Protein AF-A0A850BIA8-F1 (afdb_monomer)

Foldseek 3Di:
DDDDDDPDDDDDDDDDDPDDDDDPFPFQWPHDQLDWWAATALRRGVLSVVLCVVPVCSHVPIPDPVSSVSSCVVVVDDHD

Sequence (80 aa):
MPPSHSLNGKSGSRRSCPGDCGPCMGGNCAHDVCTEGAPLAANCDPCVTIVCAFDSVCCTGSWDFLCVAEATSFCGVSCP

Mean predicted aligned error: 10.93 Å

Radius of gyration: 14.16 Å; Cα contacts (8 Å, |Δi|>4): 96; chains: 1; bounding box: 24×27×48 Å

Solvent-accessible surface area (backbone atoms only — not comparable to full-atom values): 5185 Å² total; per-residue (Å²): 135,83,82,87,77,81,92,79,78,82,84,91,82,85,93,76,80,95,63,98,74,77,84,84,84,73,40,84,38,94,60,56,79,69,53,66,47,72,40,41,52,45,84,25,28,74,52,44,34,53,38,30,71,75,42,51,52,29,39,74,63,38,19,41,73,65,45,32,52,45,33,31,72,78,61,68,53,85,65,133

Secondary structure (DSSP, 8-state):
-PPP------SS-----SS-SS-------SS-TTS-BSPPPTTT-HHHHHHHHH-THHHHT-B-HHHHHHHHHHH-----

pLDDT: mean 78.53, std 18.79, range [40.5, 97.0]

Structure (mmCIF, N/CA/C/O backbone):
data_AF-A0A850BIA8-F1
#
_entry.id   AF-A0A850BIA8-F1
#
loop_
_atom_site.group_PDB
_atom_site.id
_atom_site.type_symbol
_atom_site.label_atom_id
_atom_site.label_alt_id
_atom_site.label_comp_id
_atom_site.label_asym_id
_atom_site.label_entity_id
_atom_site.label_seq_id
_atom_site.pdbx_PDB_ins_code
_atom_site.Cartn_x
_atom_site.Cartn_y
_atom_site.Cartn_z
_atom_site.occupancy
_atom_site.B_iso_or_equiv
_atom_site.auth_seq_id
_atom_site.auth_comp_id
_atom_site.auth_asym_id
_atom_site.auth_atom_id
_atom_site.pdbx_PDB_model_num
ATOM 1 N N . MET A 1 1 ? -1.473 -13.336 38.401 1.00 40.50 1 MET A N 1
ATOM 2 C CA . MET A 1 1 ? -0.114 -13.383 37.824 1.00 40.50 1 MET A CA 1
ATOM 3 C C . MET A 1 1 ? -0.224 -14.028 36.445 1.00 40.50 1 MET A C 1
ATOM 5 O O . MET A 1 1 ? -0.268 -15.249 36.382 1.00 40.50 1 MET A O 1
ATOM 9 N N . PRO A 1 2 ? -0.418 -13.259 35.360 1.00 54.44 2 PRO A N 1
ATOM 10 C CA . PRO A 1 2 ? -0.341 -13.805 34.004 1.00 54.44 2 PRO A CA 1
ATOM 11 C C . PRO A 1 2 ? 1.123 -14.132 33.649 1.00 54.44 2 PRO A C 1
ATOM 13 O O . PRO A 1 2 ? 2.020 -13.423 34.115 1.00 54.44 2 PRO A O 1
ATOM 16 N N . PRO A 1 3 ? 1.390 -15.199 32.874 1.00 47.56 3 PRO A N 1
ATOM 17 C CA . PRO A 1 3 ? 2.746 -15.613 32.553 1.00 47.56 3 PRO A CA 1
ATOM 18 C C . PRO A 1 3 ? 3.357 -14.694 31.492 1.00 47.5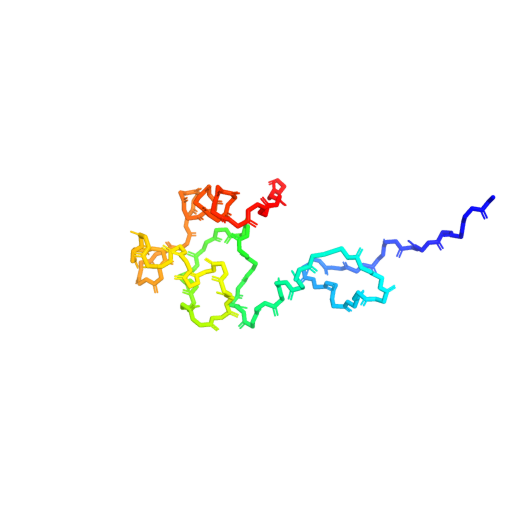6 3 PRO A C 1
ATOM 20 O O . PRO A 1 3 ? 2.753 -14.393 30.463 1.00 47.56 3 PRO A O 1
ATOM 23 N N . SER A 1 4 ? 4.585 -14.265 31.764 1.00 57.31 4 SER A N 1
ATOM 24 C CA . SER A 1 4 ? 5.460 -13.554 30.843 1.00 57.31 4 SER A CA 1
ATOM 25 C C . SER A 1 4 ? 5.753 -14.410 29.613 1.00 57.31 4 SER A C 1
ATOM 27 O O . SER A 1 4 ? 6.416 -15.438 29.729 1.00 57.31 4 SER A O 1
ATOM 29 N N . HIS A 1 5 ? 5.329 -13.975 28.426 1.00 49.59 5 HIS A N 1
ATOM 30 C CA . HIS A 1 5 ? 5.916 -14.453 27.175 1.00 49.59 5 HIS A CA 1
ATOM 31 C C . HIS A 1 5 ? 6.877 -13.392 26.642 1.00 49.59 5 HIS A C 1
ATOM 33 O O . HIS A 1 5 ? 6.478 -12.335 26.156 1.00 49.59 5 HIS A O 1
ATOM 39 N N . SER A 1 6 ? 8.163 -13.706 26.801 1.00 47.62 6 SER A N 1
ATOM 40 C CA . SER A 1 6 ? 9.326 -12.973 26.318 1.00 47.62 6 SER A CA 1
ATOM 41 C C . SER A 1 6 ? 9.159 -12.500 24.875 1.00 47.62 6 SER A C 1
ATOM 43 O O . SER A 1 6 ? 9.034 -13.304 23.952 1.00 47.62 6 SER A O 1
ATOM 45 N N . LEU A 1 7 ? 9.229 -11.186 24.668 1.00 58.03 7 LEU A N 1
ATOM 46 C CA . LEU A 1 7 ? 9.407 -10.598 23.347 1.00 58.03 7 LEU A CA 1
ATOM 47 C C . LEU A 1 7 ? 10.880 -10.733 22.953 1.00 58.03 7 LEU A C 1
ATOM 49 O O . LEU A 1 7 ? 11.716 -9.905 23.303 1.00 58.03 7 LEU A O 1
ATOM 53 N N . ASN A 1 8 ? 11.199 -11.802 22.231 1.00 49.56 8 ASN A N 1
ATOM 54 C CA . ASN A 1 8 ? 12.409 -11.866 21.424 1.00 49.56 8 ASN A CA 1
ATOM 55 C C . ASN A 1 8 ? 12.058 -12.547 20.097 1.00 49.56 8 ASN A C 1
ATOM 57 O O . ASN A 1 8 ? 11.937 -13.765 20.020 1.00 49.56 8 ASN A O 1
ATOM 61 N N . GLY A 1 9 ? 11.776 -11.737 19.076 1.00 44.28 9 GLY A N 1
ATOM 62 C CA . GLY A 1 9 ? 11.286 -12.223 17.790 1.00 44.28 9 GLY A CA 1
ATOM 63 C C . GLY A 1 9 ? 11.039 -11.081 16.815 1.00 44.28 9 GLY A C 1
ATOM 64 O O . GLY A 1 9 ? 9.976 -10.476 16.810 1.00 44.28 9 GLY A O 1
ATOM 65 N N . LYS A 1 10 ? 12.086 -10.790 16.049 1.00 45.19 10 LYS A N 1
ATOM 66 C CA . LYS A 1 10 ? 12.187 -9.966 14.841 1.00 45.19 10 LYS A CA 1
ATOM 67 C C . LYS A 1 10 ? 10.867 -9.804 14.059 1.00 45.19 10 LYS A C 1
ATOM 69 O O . LYS A 1 10 ? 10.180 -10.781 13.790 1.00 45.19 10 LYS A O 1
ATOM 74 N N . SER A 1 11 ? 10.582 -8.547 13.723 1.00 55.06 11 SER A N 1
ATOM 75 C CA . SER A 1 11 ? 9.521 -7.983 12.882 1.00 55.06 11 SER A CA 1
ATOM 76 C C . SER A 1 11 ? 8.632 -8.954 12.092 1.00 55.06 11 SER A C 1
ATOM 78 O O . SER A 1 11 ? 9.106 -9.682 11.227 1.00 55.06 11 SER A O 1
ATOM 80 N N . GLY A 1 12 ? 7.319 -8.844 12.328 1.00 57.69 12 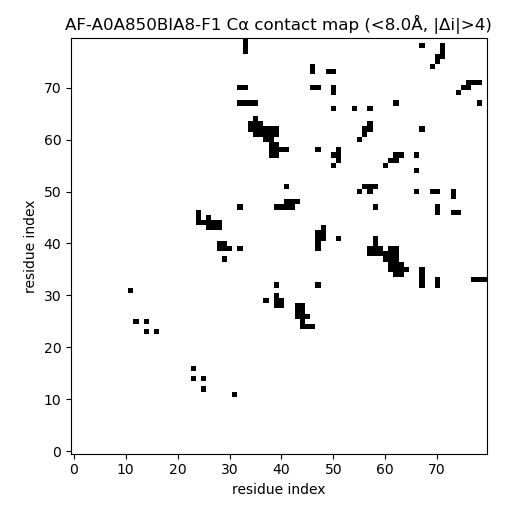GLY A N 1
ATOM 81 C CA . GLY A 1 12 ? 6.302 -9.059 11.294 1.00 57.69 12 GLY A CA 1
ATOM 82 C C . GLY A 1 12 ? 6.006 -10.505 10.911 1.00 57.69 12 GLY A C 1
ATOM 83 O O . GLY A 1 12 ? 6.174 -10.880 9.759 1.00 57.69 12 GLY A O 1
ATOM 84 N N . SER A 1 13 ? 5.548 -11.326 11.859 1.00 70.38 13 SER A N 1
ATOM 85 C CA . SER A 1 13 ? 4.724 -12.515 11.581 1.00 70.38 13 SER A CA 1
ATOM 86 C C . SER A 1 13 ? 4.290 -13.158 12.893 1.00 70.38 13 SER A C 1
ATOM 88 O O . SER A 1 13 ? 5.067 -13.877 13.519 1.00 70.38 13 SER A O 1
ATOM 90 N N . ARG A 1 14 ? 3.037 -12.972 13.319 1.00 53.91 14 ARG A N 1
ATOM 91 C CA . ARG A 1 14 ? 2.435 -13.895 14.294 1.00 53.91 14 ARG A CA 1
ATOM 92 C C . ARG A 1 14 ? 1.143 -14.484 13.758 1.00 53.91 14 ARG A C 1
ATOM 94 O O . ARG A 1 14 ? 0.045 -14.042 14.066 1.00 53.91 14 ARG A O 1
ATOM 101 N N . ARG A 1 15 ? 1.330 -15.559 12.988 1.00 70.94 15 ARG A N 1
ATOM 102 C CA . ARG A 1 15 ? 0.333 -16.609 12.775 1.00 70.94 15 ARG A CA 1
ATOM 103 C C . ARG A 1 15 ? 0.132 -17.367 14.090 1.00 70.94 15 ARG A C 1
ATOM 105 O O . ARG A 1 15 ? 1.006 -18.133 14.489 1.00 70.94 15 ARG A O 1
ATOM 112 N N . SER A 1 16 ? -1.002 -17.144 14.746 1.00 50.44 16 SER A N 1
ATOM 113 C CA . SER A 1 16 ? -1.874 -18.182 15.327 1.00 50.44 16 SER A CA 1
ATOM 114 C C . SER A 1 16 ? -2.939 -17.505 16.181 1.00 50.44 16 SER A C 1
ATOM 116 O O . SER A 1 16 ? -2.633 -16.998 17.256 1.00 50.44 16 SER A O 1
ATOM 118 N N . CYS A 1 17 ? -4.189 -17.540 15.726 1.00 45.69 17 CYS A N 1
ATOM 119 C CA . CYS A 1 17 ? -5.347 -17.212 16.551 1.00 45.69 17 CYS A CA 1
ATOM 120 C C . CYS A 1 17 ? -5.988 -18.522 17.044 1.00 45.69 17 CYS A C 1
ATOM 122 O O . CYS A 1 17 ? -6.806 -19.090 16.323 1.00 45.69 17 CYS A O 1
ATOM 124 N N . PRO A 1 18 ? -5.649 -19.041 18.239 1.00 55.31 18 PRO A N 1
ATOM 125 C CA . PRO A 1 18 ? -6.542 -19.903 18.996 1.00 55.31 18 PRO A CA 1
ATOM 126 C C . PRO A 1 18 ? -7.381 -19.001 19.912 1.00 55.31 18 PRO A C 1
ATOM 128 O O . PRO A 1 18 ? -7.092 -18.862 21.098 1.00 55.31 18 PRO A O 1
ATOM 131 N N . GLY A 1 19 ? -8.360 -18.304 19.336 1.00 51.19 19 GLY A N 1
ATOM 132 C CA . GLY A 1 19 ? -9.219 -17.383 20.079 1.00 51.19 19 GLY A CA 1
ATOM 133 C C . GLY A 1 19 ? -9.754 -16.262 19.197 1.00 51.19 19 GLY A C 1
ATOM 134 O O . GLY A 1 19 ? -8.991 -15.486 18.628 1.00 51.19 19 GLY A O 1
ATOM 135 N N . ASP A 1 20 ? -11.071 -16.235 19.083 1.00 52.50 20 ASP A N 1
ATOM 136 C CA . ASP A 1 20 ? -11.928 -15.373 18.279 1.00 52.50 20 ASP A CA 1
ATOM 137 C C . ASP A 1 20 ? -11.604 -13.868 18.392 1.00 52.50 20 ASP A C 1
ATOM 139 O O . ASP A 1 20 ? -11.997 -13.224 19.358 1.00 52.50 20 ASP A O 1
ATOM 143 N N . CYS A 1 21 ? -10.928 -13.298 17.383 1.00 54.12 21 CYS A N 1
ATOM 144 C CA . CYS A 1 21 ? -10.768 -11.850 17.160 1.00 54.12 21 CYS A CA 1
ATOM 145 C C . CYS A 1 21 ? -10.450 -11.567 15.671 1.00 54.12 21 CYS A C 1
ATOM 147 O O . CYS A 1 21 ? -9.300 -11.320 15.321 1.00 54.12 21 CYS A O 1
ATOM 149 N N . GLY A 1 22 ? -11.462 -11.601 14.794 1.00 56.28 22 GLY A N 1
ATOM 150 C CA . GLY A 1 22 ? -11.368 -11.130 13.397 1.00 56.28 22 GLY A CA 1
ATOM 151 C C . GLY A 1 22 ? -10.538 -12.001 12.429 1.00 56.28 22 GLY A C 1
ATOM 152 O O . GLY A 1 22 ? -9.769 -12.860 12.863 1.00 56.28 22 GLY A O 1
ATOM 153 N N . PRO A 1 23 ? -10.718 -11.839 11.099 1.00 55.25 23 PRO A N 1
ATOM 154 C CA . PRO A 1 23 ? -9.999 -12.635 10.111 1.00 55.25 23 PRO A CA 1
ATOM 155 C C . PRO A 1 23 ? -8.501 -12.340 10.189 1.00 55.25 23 PRO A C 1
ATOM 157 O O . PRO A 1 23 ? -8.051 -11.200 10.112 1.00 55.25 23 PRO A O 1
ATOM 160 N N . CYS A 1 24 ? -7.730 -13.405 10.352 1.00 54.94 24 CYS A N 1
ATOM 161 C CA . CYS A 1 24 ? -6.280 -13.410 10.335 1.00 54.94 24 CYS A CA 1
ATOM 162 C C . CYS A 1 24 ? -5.759 -13.045 8.930 1.00 54.94 24 CYS A C 1
ATOM 164 O O . CYS A 1 24 ? -5.480 -13.919 8.110 1.00 54.94 24 CYS A O 1
ATOM 166 N N . MET A 1 25 ? -5.625 -11.743 8.663 1.00 57.81 25 MET A N 1
ATOM 167 C CA . MET A 1 25 ? -5.044 -11.175 7.439 1.00 57.81 25 MET A CA 1
ATOM 168 C C . MET A 1 25 ? -3.518 -11.337 7.470 1.00 57.81 25 MET A C 1
ATOM 170 O O . MET A 1 25 ? -2.766 -10.452 7.868 1.00 57.81 25 MET A O 1
ATOM 174 N N . GLY A 1 26 ? -3.066 -12.557 7.188 1.00 53.59 26 GLY A N 1
ATOM 175 C CA . GLY A 1 26 ? -1.659 -12.921 7.047 1.00 53.59 26 GLY A CA 1
ATOM 176 C C . GLY A 1 26 ? -1.364 -13.285 5.604 1.00 53.59 26 GLY A C 1
ATOM 177 O O . GLY A 1 26 ? -0.985 -14.427 5.327 1.00 53.59 26 GLY A O 1
ATOM 178 N N . GLY A 1 27 ? -1.604 -12.341 4.698 1.00 58.66 27 GLY A N 1
ATOM 179 C CA . GLY A 1 27 ? -1.305 -12.492 3.291 1.00 58.66 27 GLY A CA 1
ATOM 180 C C . GLY A 1 27 ? 0.166 -12.794 3.006 1.00 58.66 27 GLY A C 1
ATOM 181 O O . GLY A 1 27 ? 1.058 -12.333 3.717 1.00 58.66 27 GLY A O 1
ATOM 182 N N . ASN A 1 28 ? 0.463 -13.571 1.962 1.00 71.62 28 ASN A N 1
ATOM 183 C CA . ASN A 1 28 ? 1.840 -13.931 1.586 1.00 71.62 28 ASN A CA 1
ATOM 184 C C . ASN A 1 28 ? 2.545 -12.785 0.824 1.00 71.62 28 ASN A C 1
ATOM 186 O O . ASN A 1 28 ? 3.218 -13.013 -0.184 1.00 71.62 28 ASN A O 1
ATOM 190 N N . CYS A 1 29 ? 2.316 -11.555 1.281 1.00 85.81 29 CYS A N 1
ATOM 191 C CA . CYS A 1 29 ? 2.792 -10.307 0.705 1.00 85.81 29 CYS A CA 1
ATOM 192 C C . CYS A 1 29 ? 4.314 -10.173 0.812 1.00 85.81 29 CYS A C 1
ATOM 194 O O . CYS A 1 29 ? 4.945 -10.755 1.694 1.00 85.81 29 CYS A O 1
ATOM 196 N N . ALA A 1 30 ? 4.907 -9.398 -0.102 1.00 87.12 30 ALA A N 1
ATOM 197 C CA . ALA A 1 30 ? 6.347 -9.131 -0.109 1.00 87.12 30 ALA A CA 1
ATOM 198 C C . ALA A 1 30 ? 6.813 -8.415 1.173 1.00 87.12 30 ALA A C 1
ATOM 200 O O . ALA A 1 30 ? 7.944 -8.609 1.618 1.00 87.12 30 ALA A O 1
ATOM 201 N N . HIS A 1 31 ? 5.927 -7.620 1.769 1.00 88.50 31 HIS A N 1
ATOM 202 C CA . HIS A 1 31 ? 6.062 -7.012 3.087 1.00 88.50 31 HIS A CA 1
ATOM 203 C C . HIS A 1 31 ? 4.677 -6.818 3.721 1.00 88.50 31 HIS A C 1
ATOM 205 O O . HIS A 1 31 ? 3.655 -7.145 3.119 1.00 88.50 31 HIS A O 1
ATOM 211 N N . ASP A 1 32 ? 4.658 -6.316 4.955 1.00 87.31 32 ASP A N 1
ATOM 212 C CA . ASP A 1 32 ? 3.433 -6.007 5.690 1.00 87.31 32 ASP A CA 1
ATOM 213 C C . ASP A 1 32 ? 2.649 -4.860 5.025 1.00 87.31 32 ASP A C 1
ATOM 215 O O . ASP A 1 32 ? 3.248 -3.965 4.424 1.00 87.31 32 ASP A O 1
ATOM 219 N N . VAL A 1 33 ? 1.320 -4.873 5.163 1.00 88.62 33 VAL A N 1
ATOM 220 C CA . VAL A 1 33 ? 0.405 -3.846 4.630 1.00 88.62 33 VAL A CA 1
ATOM 221 C C . VAL A 1 33 ? 0.658 -2.455 5.231 1.00 88.62 33 VAL A C 1
ATOM 223 O O . VAL A 1 33 ? 0.326 -1.444 4.624 1.00 88.62 33 VAL A O 1
ATOM 226 N N . CYS A 1 34 ? 1.283 -2.389 6.406 1.00 91.56 34 CYS A N 1
ATOM 227 C CA . CYS A 1 34 ? 1.688 -1.154 7.072 1.00 91.56 34 CYS A CA 1
ATOM 228 C C . CYS A 1 34 ? 3.109 -0.702 6.713 1.00 91.56 34 CYS A C 1
ATOM 230 O O . CYS A 1 34 ? 3.570 0.320 7.212 1.00 91.56 34 CYS A O 1
ATOM 232 N N . THR A 1 35 ? 3.842 -1.473 5.908 1.00 91.12 35 THR A N 1
ATOM 233 C CA . THR A 1 35 ? 5.20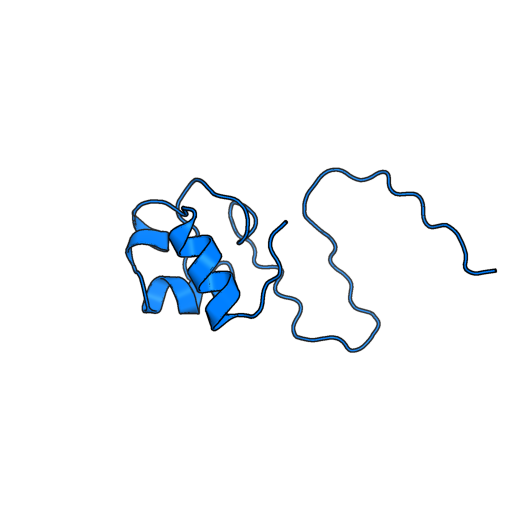9 -1.133 5.499 1.00 91.12 35 THR A CA 1
ATOM 234 C C . THR A 1 35 ? 5.189 -0.540 4.101 1.00 91.12 35 THR A C 1
ATOM 236 O O . THR A 1 35 ? 4.739 -1.195 3.170 1.00 91.12 35 THR A O 1
ATOM 239 N N . GLU A 1 36 ? 5.704 0.676 3.947 1.00 93.69 36 GLU A N 1
ATOM 240 C CA . GLU A 1 36 ? 5.903 1.293 2.635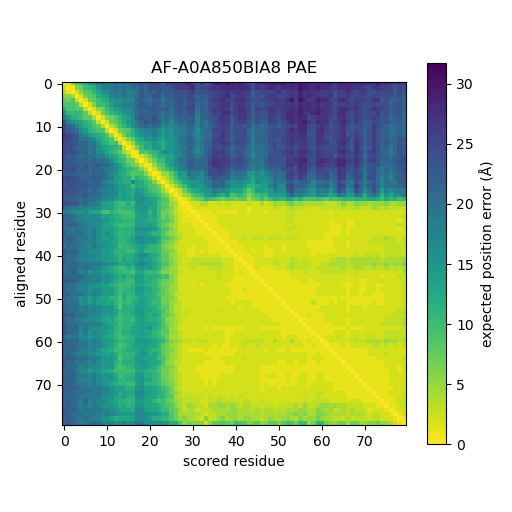 1.00 93.69 36 GLU A CA 1
ATOM 241 C C . GLU A 1 36 ? 7.024 0.596 1.846 1.00 93.69 36 GLU A C 1
ATOM 243 O O . GLU A 1 36 ? 8.005 0.109 2.421 1.00 93.69 36 GLU A O 1
ATOM 248 N N . GLY A 1 37 ? 6.917 0.577 0.519 1.00 94.31 37 GLY A N 1
ATOM 249 C CA . GLY A 1 37 ? 7.939 0.024 -0.355 1.00 94.31 37 GLY A CA 1
ATOM 250 C C . GLY A 1 37 ? 7.429 -0.412 -1.724 1.00 94.31 37 GLY A C 1
ATOM 251 O O . GLY A 1 37 ? 6.753 0.326 -2.445 1.00 94.31 37 GLY A O 1
ATOM 252 N N . ALA A 1 38 ? 7.848 -1.615 -2.119 1.00 95.31 38 ALA A N 1
ATOM 253 C CA . ALA A 1 38 ? 7.475 -2.206 -3.395 1.00 95.31 38 ALA A CA 1
ATOM 254 C C . ALA A 1 38 ? 5.948 -2.396 -3.481 1.00 95.31 38 ALA A C 1
ATOM 256 O O . ALA A 1 38 ? 5.287 -2.548 -2.461 1.00 95.31 38 ALA A O 1
ATOM 257 N N . PRO A 1 39 ? 5.358 -2.406 -4.682 1.00 95.25 39 PRO A N 1
ATOM 258 C CA . PRO A 1 39 ? 3.935 -2.684 -4.803 1.00 95.25 39 PRO A CA 1
ATOM 259 C C . PRO A 1 39 ? 3.606 -4.075 -4.242 1.00 95.25 39 PRO A C 1
ATOM 261 O O . PRO A 1 39 ? 4.327 -5.052 -4.484 1.00 95.25 39 PRO A O 1
ATOM 264 N N . LEU A 1 40 ? 2.498 -4.168 -3.509 1.00 93.00 40 LEU A N 1
ATOM 265 C CA . LEU A 1 40 ? 1.983 -5.439 -3.014 1.00 93.00 40 LEU A CA 1
ATOM 266 C C . LEU A 1 40 ? 1.116 -6.106 -4.085 1.00 93.00 40 LEU A C 1
ATOM 268 O O . LEU A 1 40 ? 0.326 -5.461 -4.771 1.00 93.00 40 LEU A O 1
ATOM 272 N N . ALA A 1 41 ? 1.258 -7.423 -4.246 1.00 92.12 41 ALA A N 1
ATOM 273 C CA . ALA A 1 41 ? 0.440 -8.157 -5.203 1.00 92.12 41 ALA A CA 1
ATOM 274 C C . ALA A 1 41 ? -1.021 -8.188 -4.732 1.00 92.12 41 ALA A C 1
ATOM 276 O O . ALA A 1 41 ? -1.291 -8.555 -3.593 1.00 92.12 41 ALA A O 1
ATOM 277 N N . ALA A 1 42 ? -1.971 -7.877 -5.616 1.00 90.06 42 ALA A N 1
ATOM 278 C CA . ALA A 1 42 ? -3.386 -7.754 -5.256 1.00 90.06 42 ALA A CA 1
ATOM 279 C C . ALA A 1 42 ? -3.971 -8.978 -4.545 1.00 90.06 42 ALA A C 1
ATOM 281 O O . ALA A 1 42 ? -4.853 -8.844 -3.710 1.00 90.06 42 ALA A O 1
ATOM 282 N N . ASN A 1 43 ? -3.480 -10.175 -4.856 1.00 85.94 43 ASN A N 1
ATOM 283 C CA . ASN A 1 43 ? -3.930 -11.428 -4.259 1.00 85.94 43 ASN A CA 1
ATOM 284 C C . ASN A 1 43 ? -3.139 -11.838 -3.008 1.00 85.94 43 ASN A C 1
ATOM 286 O O . ASN A 1 43 ? -3.366 -12.933 -2.492 1.00 85.94 43 ASN A O 1
ATOM 290 N N . CYS A 1 44 ? -2.171 -11.032 -2.567 1.00 87.00 44 CYS A N 1
ATOM 291 C CA . CYS A 1 44 ? -1.326 -11.408 -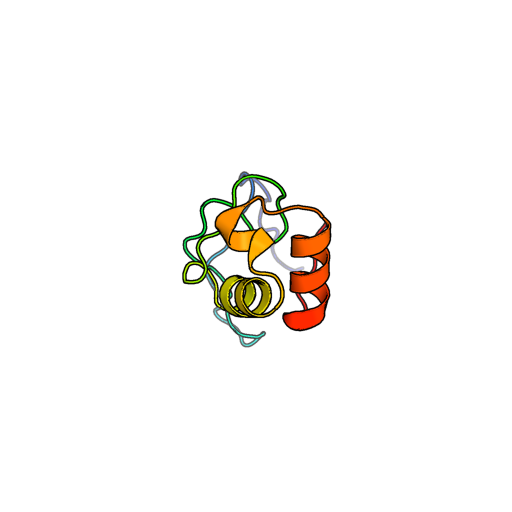1.449 1.00 87.00 44 CYS A CA 1
ATOM 292 C C . CYS A 1 44 ? -2.094 -11.317 -0.136 1.00 87.00 44 CYS A C 1
ATOM 294 O O . CYS A 1 44 ? -1.976 -12.248 0.648 1.00 87.00 44 CYS A O 1
ATOM 296 N N . ASP A 1 45 ? -2.923 -10.286 0.047 1.00 87.25 45 ASP A N 1
ATOM 297 C CA . ASP A 1 45 ? -3.799 -10.072 1.199 1.00 87.25 45 ASP A CA 1
ATOM 298 C C . ASP A 1 45 ? -5.158 -9.530 0.716 1.00 87.25 45 ASP A C 1
ATOM 300 O O . ASP A 1 45 ? -5.183 -8.711 -0.204 1.00 87.25 45 ASP A O 1
ATOM 304 N N . PRO A 1 46 ? -6.298 -9.949 1.292 1.00 86.69 46 PRO A N 1
ATOM 305 C CA . PRO A 1 46 ? -7.606 -9.427 0.889 1.00 86.69 46 PRO A CA 1
ATOM 306 C C . PRO A 1 46 ? -7.753 -7.917 1.124 1.00 86.69 46 PRO A C 1
ATOM 308 O O . PRO A 1 46 ? -8.475 -7.264 0.373 1.00 86.69 46 PRO A O 1
ATOM 311 N N . CYS A 1 47 ? -7.064 -7.340 2.115 1.00 91.31 47 CYS A N 1
ATOM 312 C CA . CYS A 1 47 ? -7.004 -5.891 2.277 1.00 91.31 47 CYS A CA 1
ATOM 313 C C . CYS A 1 47 ? -6.283 -5.240 1.100 1.00 91.31 47 CYS A C 1
ATOM 315 O O . CYS A 1 47 ? -6.790 -4.286 0.515 1.00 91.31 47 CYS A O 1
ATOM 317 N N . VAL A 1 48 ? -5.143 -5.806 0.698 1.00 92.50 48 VAL A N 1
ATOM 318 C CA . VAL A 1 48 ? -4.421 -5.359 -0.496 1.00 92.50 48 VAL A CA 1
ATOM 319 C C . VAL A 1 48 ? -5.323 -5.489 -1.723 1.00 92.50 48 VAL A C 1
ATOM 321 O O . VAL A 1 48 ? -5.382 -4.550 -2.499 1.00 92.50 48 VAL A O 1
ATOM 324 N N . THR A 1 49 ? -6.122 -6.554 -1.870 1.00 93.69 49 THR A N 1
ATOM 325 C CA . THR A 1 49 ? -7.108 -6.664 -2.966 1.00 93.69 49 THR A CA 1
ATOM 326 C C . THR A 1 49 ? -8.074 -5.477 -3.001 1.00 93.69 49 THR A C 1
ATOM 328 O O . THR A 1 49 ? -8.337 -4.940 -4.077 1.00 93.69 49 THR A O 1
ATOM 331 N N . ILE A 1 50 ? -8.605 -5.074 -1.841 1.00 93.81 50 ILE A N 1
ATOM 332 C CA . ILE A 1 50 ? -9.538 -3.944 -1.725 1.00 93.81 50 ILE A CA 1
ATOM 333 C C . ILE A 1 50 ? -8.832 -2.636 -2.084 1.00 93.81 50 ILE A C 1
ATOM 335 O O . ILE A 1 50 ? -9.350 -1.879 -2.904 1.00 93.81 50 ILE A O 1
ATOM 339 N N . VAL A 1 51 ? -7.641 -2.404 -1.526 1.00 94.88 51 VAL A N 1
ATOM 340 C CA . VAL A 1 51 ? -6.831 -1.213 -1.810 1.00 94.88 51 VAL A CA 1
ATOM 341 C C . VAL A 1 51 ? -6.474 -1.149 -3.295 1.00 94.88 51 VAL A C 1
ATOM 343 O O . VAL A 1 51 ? -6.777 -0.152 -3.925 1.00 94.88 51 VAL A O 1
ATOM 346 N N . CYS A 1 52 ? -5.987 -2.229 -3.917 1.00 95.81 52 CYS A N 1
ATOM 347 C CA . CYS A 1 52 ? -5.684 -2.258 -5.356 1.00 95.81 52 CYS A CA 1
ATOM 348 C C . CYS A 1 52 ? -6.896 -1.971 -6.252 1.00 95.81 52 CYS A C 1
ATOM 350 O O . CYS A 1 52 ? -6.738 -1.492 -7.375 1.00 95.81 52 CYS A O 1
ATOM 352 N N . ALA A 1 53 ? -8.096 -2.366 -5.815 1.00 96.31 53 ALA A N 1
ATOM 353 C CA . ALA A 1 53 ? -9.327 -2.124 -6.559 1.00 96.31 53 ALA A CA 1
ATOM 354 C C . ALA A 1 53 ? -9.770 -0.656 -6.468 1.00 96.31 53 ALA A C 1
ATOM 356 O O . ALA A 1 53 ? -10.442 -0.173 -7.379 1.00 96.31 53 ALA A O 1
ATOM 357 N N . PHE A 1 54 ? -9.402 0.030 -5.384 1.00 96.50 54 PHE A N 1
ATOM 358 C CA . PHE A 1 54 ? -9.650 1.452 -5.181 1.00 96.50 54 PHE A CA 1
ATOM 359 C C . PHE A 1 54 ? -8.553 2.311 -5.827 1.00 96.50 54 PHE A C 1
ATOM 361 O O . PHE A 1 54 ? -8.857 3.151 -6.674 1.00 96.50 54 PHE A O 1
ATOM 368 N N . ASP A 1 55 ? -7.293 2.031 -5.499 1.00 95.25 55 ASP A N 1
ATOM 369 C CA . ASP A 1 55 ? -6.102 2.633 -6.082 1.00 95.25 55 ASP A CA 1
ATOM 370 C C . ASP A 1 55 ? -5.165 1.564 -6.669 1.00 95.25 55 ASP A C 1
ATOM 372 O O . ASP A 1 55 ? -4.373 0.898 -5.994 1.00 95.25 55 ASP A O 1
ATOM 376 N N . SER A 1 56 ? -5.222 1.427 -7.994 1.00 96.50 56 SER A N 1
ATOM 377 C CA . SER A 1 56 ? -4.354 0.502 -8.730 1.00 96.50 56 SER A CA 1
ATOM 378 C C . SER A 1 56 ? -2.858 0.833 -8.608 1.00 96.50 56 SER A C 1
ATOM 380 O O . SER A 1 56 ? -2.026 -0.072 -8.737 1.00 96.50 56 SER A O 1
ATOM 382 N N . VAL A 1 57 ? -2.497 2.093 -8.324 1.00 96.12 57 VAL A N 1
ATOM 383 C CA . VAL A 1 57 ? -1.098 2.535 -8.202 1.00 96.12 57 VAL A CA 1
ATOM 384 C C . VAL A 1 57 ? -0.414 1.854 -7.019 1.00 96.12 57 VAL A C 1
ATOM 386 O O . VAL A 1 57 ? 0.765 1.512 -7.136 1.00 96.12 57 VAL A O 1
ATOM 389 N N . CYS A 1 58 ? -1.151 1.520 -5.958 1.00 96.38 58 CYS A N 1
ATOM 390 C CA . CYS A 1 58 ? -0.634 0.779 -4.804 1.00 96.38 58 CYS A CA 1
ATOM 391 C C . CYS A 1 58 ? -0.075 -0.610 -5.157 1.00 96.38 58 CYS A C 1
ATOM 393 O O . CYS A 1 58 ? 0.752 -1.167 -4.431 1.00 96.38 58 CYS A O 1
ATOM 395 N N . CYS A 1 59 ? -0.495 -1.173 -6.294 1.00 95.75 59 CYS A N 1
ATOM 396 C CA . CYS A 1 59 ? -0.203 -2.560 -6.666 1.00 95.75 59 CYS A CA 1
ATOM 397 C C . CYS A 1 59 ? 0.560 -2.691 -7.986 1.00 95.75 59 CYS A C 1
ATOM 399 O O . CYS A 1 59 ? 1.060 -3.770 -8.309 1.00 95.75 59 CYS A O 1
ATOM 401 N N . THR A 1 60 ? 0.698 -1.596 -8.736 1.00 96.38 60 THR A N 1
ATOM 402 C CA . THR A 1 60 ? 1.531 -1.535 -9.948 1.00 96.38 60 THR A CA 1
ATOM 403 C C . THR A 1 60 ? 2.689 -0.547 -9.842 1.00 96.38 60 THR A C 1
ATOM 405 O O . THR A 1 60 ? 3.671 -0.700 -10.564 1.00 96.38 60 THR A O 1
ATOM 408 N N . GLY A 1 61 ? 2.573 0.474 -8.991 1.00 95.94 61 GLY A N 1
ATOM 409 C CA . GLY A 1 61 ? 3.572 1.520 -8.785 1.00 95.94 61 GLY A CA 1
ATOM 410 C C . GLY A 1 61 ? 4.404 1.263 -7.535 1.00 95.94 61 GLY A C 1
ATOM 411 O O . GLY A 1 61 ? 5.490 0.690 -7.615 1.00 95.94 61 GLY A O 1
ATOM 412 N N . SER A 1 62 ? 3.893 1.691 -6.386 1.00 95.50 62 SER A N 1
ATOM 413 C CA . SER A 1 62 ? 4.543 1.548 -5.081 1.00 95.50 62 SER A CA 1
ATOM 414 C C . SER A 1 62 ? 3.503 1.514 -3.977 1.00 95.50 62 SER A C 1
ATOM 416 O O . SER A 1 62 ? 2.468 2.164 -4.086 1.00 95.50 62 SER A O 1
ATOM 418 N N . TRP A 1 63 ? 3.809 0.800 -2.900 1.00 96.50 63 TRP A N 1
ATOM 419 C CA . TRP A 1 63 ? 3.004 0.832 -1.691 1.00 96.50 63 TRP A CA 1
ATOM 420 C C . TRP A 1 63 ? 3.511 1.969 -0.800 1.00 96.50 63 TRP A C 1
ATOM 422 O O . TRP A 1 63 ? 4.562 1.831 -0.184 1.00 96.50 63 TRP A O 1
ATOM 432 N N . ASP A 1 64 ? 2.834 3.113 -0.773 1.00 96.38 64 ASP A N 1
ATOM 433 C CA . ASP A 1 64 ? 3.263 4.297 -0.016 1.00 96.38 64 ASP A CA 1
ATOM 434 C C . ASP A 1 64 ? 2.323 4.617 1.162 1.00 96.38 64 ASP A C 1
ATOM 436 O O . ASP A 1 64 ? 1.428 3.838 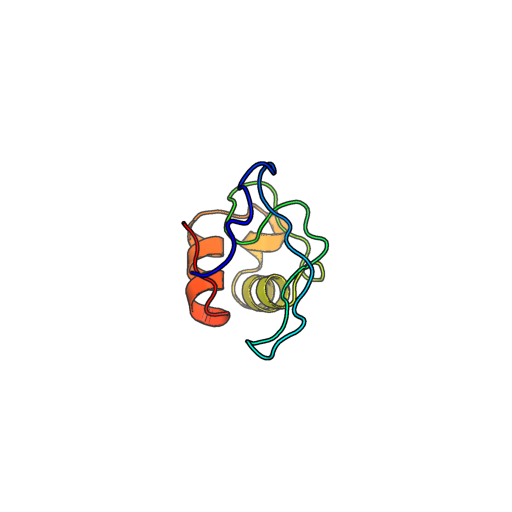1.503 1.00 96.38 64 ASP A O 1
ATOM 440 N N . PHE A 1 65 ? 2.533 5.768 1.809 1.00 95.56 65 PHE A N 1
ATOM 441 C CA . PHE A 1 65 ? 1.726 6.189 2.955 1.00 95.56 65 PHE A CA 1
ATOM 442 C C . PHE A 1 65 ? 0.228 6.333 2.630 1.00 95.56 65 PHE A C 1
ATOM 444 O O . PHE A 1 65 ? -0.601 6.172 3.529 1.00 95.56 65 PHE A O 1
ATOM 451 N N . LEU A 1 66 ? -0.140 6.627 1.374 1.00 96.81 66 LEU A N 1
ATOM 452 C CA . LEU A 1 66 ? -1.541 6.687 0.954 1.00 96.81 66 LEU A CA 1
ATOM 453 C C . LEU A 1 66 ? -2.125 5.277 0.912 1.00 96.81 66 LEU A C 1
ATOM 455 O O . LEU A 1 66 ? -3.174 5.049 1.508 1.00 96.81 66 LEU A O 1
ATOM 459 N N . CYS A 1 67 ? -1.400 4.312 0.344 1.00 97.00 67 CYS A N 1
ATOM 460 C CA . CYS A 1 67 ? -1.806 2.902 0.341 1.00 97.00 67 CYS A CA 1
ATOM 461 C C . CYS A 1 67 ? -1.990 2.347 1.766 1.00 97.00 67 CYS A C 1
ATOM 463 O O . CYS A 1 67 ? -2.948 1.621 2.045 1.00 97.00 67 CYS A O 1
ATOM 465 N N . VAL A 1 68 ? -1.119 2.739 2.703 1.00 94.50 68 VAL A N 1
ATOM 466 C CA . VAL A 1 68 ? -1.243 2.392 4.132 1.00 94.50 68 VAL A CA 1
ATOM 467 C C . VAL A 1 68 ? -2.475 3.052 4.773 1.00 94.50 68 VAL A C 1
ATOM 469 O O . VAL A 1 68 ? -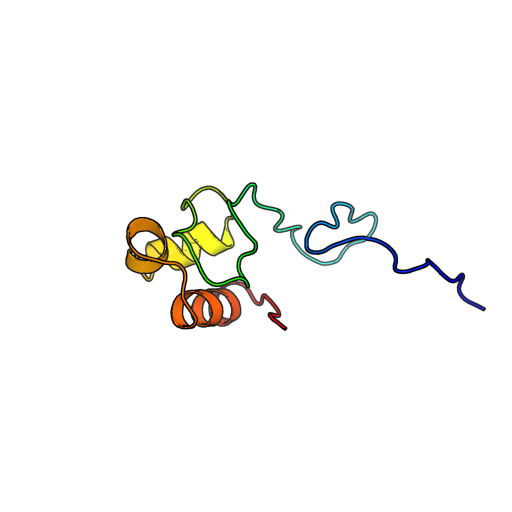3.201 2.415 5.548 1.00 94.50 68 VAL A O 1
ATOM 472 N N . ALA A 1 69 ? -2.750 4.319 4.454 1.00 95.25 69 ALA A N 1
ATOM 473 C CA . ALA A 1 69 ? -3.924 5.035 4.955 1.00 95.25 69 ALA A CA 1
ATOM 474 C C . ALA A 1 69 ? -5.239 4.447 4.409 1.00 95.25 69 ALA A C 1
ATOM 476 O O . ALA A 1 69 ? -6.225 4.326 5.147 1.00 95.25 69 ALA A O 1
ATOM 477 N N . GLU A 1 70 ? -5.253 4.026 3.146 1.00 95.38 70 GLU A N 1
ATOM 478 C CA . GLU A 1 70 ? -6.374 3.324 2.521 1.00 95.38 70 GLU A CA 1
ATOM 479 C C . GLU A 1 70 ? -6.595 1.953 3.152 1.00 95.38 70 GLU A C 1
ATOM 481 O O . GLU A 1 70 ? -7.725 1.625 3.515 1.00 95.38 70 GLU A O 1
ATOM 486 N N . ALA A 1 71 ? -5.528 1.187 3.393 1.00 92.12 71 ALA A N 1
ATOM 487 C CA . ALA A 1 71 ? -5.616 -0.075 4.121 1.00 92.12 71 ALA A CA 1
ATOM 488 C C . ALA A 1 71 ? -6.206 0.127 5.526 1.00 92.12 71 ALA A C 1
ATOM 490 O O . ALA A 1 71 ? -7.113 -0.599 5.938 1.00 92.12 71 ALA A O 1
ATOM 491 N N . THR A 1 72 ? -5.754 1.152 6.252 1.00 89.31 72 THR A N 1
ATOM 492 C CA . THR A 1 72 ? -6.289 1.510 7.579 1.00 89.31 72 THR A CA 1
ATOM 493 C C . THR A 1 72 ? -7.784 1.833 7.504 1.00 89.31 72 THR A C 1
ATOM 495 O O . THR A 1 72 ? -8.567 1.366 8.332 1.00 89.31 72 THR A O 1
ATOM 498 N 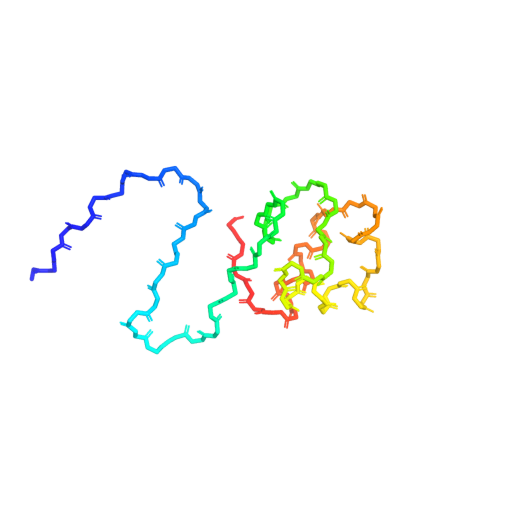N . SER A 1 73 ? -8.198 2.580 6.479 1.00 90.62 73 SER A N 1
ATOM 499 C CA . SER A 1 73 ? -9.579 3.043 6.306 1.00 90.62 73 SER A CA 1
ATOM 500 C C . SER A 1 73 ? -10.534 1.934 5.857 1.00 90.62 73 SER A C 1
ATOM 502 O O . SER A 1 73 ? -11.645 1.833 6.376 1.00 90.62 73 SER A O 1
ATOM 504 N N . PHE A 1 74 ? -10.121 1.093 4.907 1.00 91.38 74 PHE A N 1
ATOM 505 C CA . PHE A 1 74 ? -10.977 0.052 4.332 1.00 91.38 74 PHE A CA 1
ATOM 506 C C . PHE A 1 74 ? -10.947 -1.258 5.112 1.00 91.38 74 PHE A C 1
ATOM 508 O O . PHE A 1 74 ? -11.936 -1.990 5.119 1.00 91.38 74 PHE A O 1
ATOM 515 N N . CYS A 1 75 ? -9.830 -1.559 5.770 1.00 87.69 75 CYS A N 1
ATOM 516 C CA . CYS A 1 75 ? -9.603 -2.859 6.394 1.00 87.69 75 CYS A CA 1
ATOM 517 C C . CYS A 1 75 ? -9.502 -2.787 7.919 1.00 87.69 75 CYS A C 1
ATOM 519 O O . CYS A 1 75 ? -9.434 -3.830 8.567 1.00 87.69 75 CYS A O 1
ATOM 521 N N . GLY A 1 76 ? -9.475 -1.583 8.503 1.00 83.12 76 GLY A N 1
ATOM 522 C CA . GLY A 1 76 ? -9.357 -1.400 9.950 1.00 83.12 76 GLY A CA 1
ATOM 523 C C . GLY A 1 76 ? -8.025 -1.896 10.519 1.00 83.12 76 GLY A C 1
ATOM 524 O O . GLY A 1 76 ? -7.954 -2.235 11.702 1.00 83.12 76 GLY A O 1
ATOM 525 N N . VAL A 1 77 ? -6.977 -1.983 9.693 1.00 80.50 77 VAL A N 1
ATOM 526 C CA . VAL A 1 77 ? -5.634 -2.338 10.168 1.00 80.50 77 VAL A CA 1
ATOM 527 C C . VAL A 1 77 ? -5.069 -1.198 11.012 1.00 80.50 77 VAL A C 1
ATOM 529 O O . VAL A 1 77 ? -5.326 -0.030 10.747 1.00 80.50 77 VAL A O 1
ATOM 532 N N . SER A 1 78 ? -4.322 -1.533 12.061 1.00 81.44 78 SER A N 1
ATOM 533 C CA . SER A 1 78 ? -3.654 -0.547 12.915 1.00 81.44 78 SER A CA 1
ATOM 534 C C . SER A 1 78 ? -2.160 -0.558 12.616 1.00 81.44 78 SER A C 1
ATOM 536 O O . SER A 1 78 ? -1.458 -1.478 13.037 1.00 81.44 78 SER A O 1
ATOM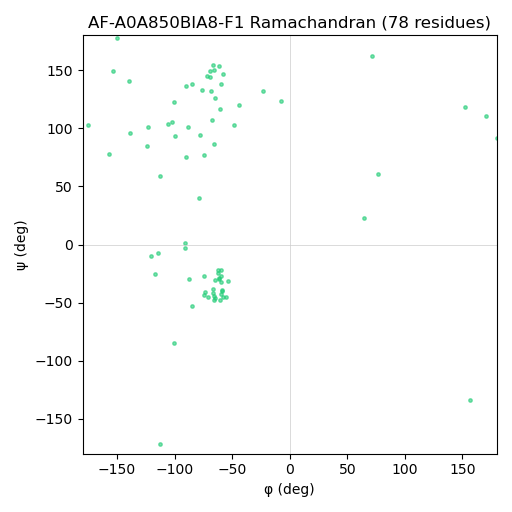 538 N N . CYS A 1 79 ? -1.697 0.448 11.879 1.00 83.12 79 CYS A N 1
ATOM 539 C CA . CYS A 1 79 ? -0.291 0.615 11.524 1.00 83.12 79 CYS A CA 1
ATOM 540 C C . CYS A 1 79 ? 0.447 1.468 12.577 1.00 83.12 79 CYS A C 1
ATOM 542 O O . CYS A 1 79 ? -0.140 2.441 13.059 1.00 83.12 79 CYS A O 1
ATOM 544 N N . PRO A 1 80 ? 1.667 1.072 12.997 1.00 73.00 80 PRO A N 1
ATOM 545 C CA . PRO A 1 80 ? 2.445 1.758 14.033 1.00 73.00 80 PRO A CA 1
ATOM 546 C C . PRO A 1 80 ? 3.044 3.095 13.584 1.00 73.00 80 PRO A C 1
ATOM 548 O O . PRO A 1 80 ? 3.231 3.289 12.363 1.00 73.00 80 PRO A O 1
#